Protein AF-M1EQW3-F1 (afdb_monomer_lite)

Organism: Mustela putorius furo (NCBI:txid9669)

Structure (mmCIF, N/CA/C/O backbone):
data_AF-M1EQW3-F1
#
_entry.id   AF-M1EQW3-F1
#
loop_
_atom_site.group_PDB
_atom_site.id
_atom_site.type_symbol
_atom_site.label_atom_id
_atom_site.label_alt_id
_atom_site.label_comp_id
_atom_site.label_asym_id
_atom_site.label_entity_id
_atom_site.label_seq_id
_atom_site.pdbx_PDB_ins_code
_atom_site.Cartn_x
_atom_site.Cartn_y
_atom_site.Cartn_z
_atom_site.occupancy
_atom_site.B_iso_or_equiv
_atom_site.auth_seq_id
_atom_site.auth_comp_id
_atom_site.auth_asym_id
_atom_site.auth_atom_id
_atom_site.pdbx_PDB_model_num
ATOM 1 N N . LEU A 1 1 ? 15.747 1.371 -20.538 1.00 64.62 1 LEU A N 1
ATOM 2 C CA . LEU A 1 1 ? 15.676 -0.054 -20.956 1.00 64.62 1 LEU A CA 1
ATOM 3 C C . LEU A 1 1 ? 14.254 -0.616 -20.922 1.00 64.62 1 LEU A C 1
ATOM 5 O O . LEU A 1 1 ? 13.810 -1.043 -21.973 1.00 64.62 1 LEU A O 1
ATOM 9 N N . ARG A 1 2 ? 13.499 -0.540 -19.810 1.00 63.91 2 ARG A N 1
ATOM 10 C CA . ARG A 1 2 ? 12.080 -0.981 -19.763 1.00 63.91 2 ARG A CA 1
ATOM 11 C C . ARG A 1 2 ? 11.178 -0.308 -20.812 1.00 63.91 2 ARG A C 1
ATOM 13 O O . ARG A 1 2 ? 10.372 -0.978 -21.433 1.00 63.91 2 ARG A O 1
ATOM 20 N N . ILE A 1 3 ? 11.371 0.989 -21.075 1.00 69.31 3 ILE A N 1
ATOM 21 C CA . ILE A 1 3 ? 10.629 1.734 -22.118 1.00 69.31 3 ILE A CA 1
ATOM 22 C C . ILE A 1 3 ? 10.919 1.191 -23.535 1.00 69.31 3 ILE A C 1
ATOM 24 O O . ILE A 1 3 ? 10.069 1.273 -24.409 1.00 69.31 3 ILE A O 1
ATOM 28 N N . LYS A 1 4 ? 12.105 0.605 -23.754 1.00 75.12 4 LYS A N 1
ATOM 29 C CA . LYS A 1 4 ? 12.559 0.090 -25.057 1.00 75.12 4 LYS A CA 1
ATOM 30 C C . LYS A 1 4 ? 12.295 -1.412 -25.244 1.00 75.12 4 LYS A C 1
ATOM 32 O O . LYS A 1 4 ? 12.018 -1.835 -26.354 1.00 75.12 4 LYS A O 1
ATOM 37 N N . HIS A 1 5 ? 12.401 -2.205 -24.176 1.00 74.69 5 HIS A N 1
ATOM 38 C CA . HIS A 1 5 ? 12.334 -3.676 -24.215 1.00 74.69 5 HIS A CA 1
ATOM 39 C C . HIS A 1 5 ? 11.091 -4.256 -23.511 1.00 74.69 5 HIS A C 1
ATOM 41 O O . HIS A 1 5 ? 10.927 -5.470 -23.440 1.00 74.69 5 HIS A O 1
ATOM 47 N N . GLY A 1 6 ? 10.205 -3.413 -22.969 1.00 75.69 6 GLY A N 1
ATOM 48 C CA . GLY A 1 6 ? 8.998 -3.856 -22.271 1.00 75.69 6 GLY A CA 1
ATOM 49 C C . GLY A 1 6 ? 9.307 -4.766 -21.078 1.00 75.69 6 GLY A C 1
ATOM 50 O O . GLY A 1 6 ? 10.152 -4.443 -20.241 1.00 75.69 6 GLY A O 1
ATOM 51 N N . ASN A 1 7 ? 8.616 -5.908 -21.021 1.00 79.69 7 ASN A N 1
ATOM 52 C CA . ASN A 1 7 ? 8.778 -6.943 -19.994 1.00 79.69 7 ASN A CA 1
ATOM 53 C C . ASN A 1 7 ? 9.798 -8.033 -20.383 1.00 79.69 7 ASN A C 1
ATOM 55 O O . ASN A 1 7 ? 9.806 -9.100 -19.767 1.00 79.69 7 ASN A O 1
ATOM 59 N N . ASP A 1 8 ? 10.656 -7.796 -21.380 1.00 86.19 8 ASP A N 1
ATOM 60 C CA . ASP A 1 8 ? 11.756 -8.705 -21.717 1.00 86.19 8 ASP A CA 1
ATOM 61 C C . ASP A 1 8 ? 12.896 -8.586 -20.691 1.00 86.19 8 ASP A C 1
ATOM 63 O O . ASP A 1 8 ? 13.953 -7.986 -20.908 1.00 86.19 8 ASP A O 1
ATOM 67 N N . TRP A 1 9 ? 12.651 -9.148 -19.509 1.00 83.75 9 TRP A N 1
ATOM 68 C CA . TRP A 1 9 ? 13.588 -9.110 -18.393 1.00 83.75 9 TRP A CA 1
ATOM 69 C C . TRP A 1 9 ? 14.885 -9.868 -18.683 1.00 83.75 9 TRP A C 1
ATOM 71 O O . TRP A 1 9 ? 15.897 -9.567 -18.053 1.00 83.75 9 TRP A O 1
ATOM 81 N N . ALA A 1 10 ? 14.878 -10.816 -19.626 1.00 86.81 10 ALA A N 1
ATOM 82 C CA . ALA A 1 10 ? 16.072 -11.545 -20.040 1.00 86.81 10 ALA A CA 1
ATOM 83 C C . ALA A 1 10 ? 17.046 -10.618 -20.774 1.00 86.81 10 ALA A C 1
ATOM 85 O O . ALA A 1 10 ? 18.195 -10.482 -20.349 1.00 86.81 10 ALA A O 1
ATOM 86 N N . THR A 1 11 ? 16.565 -9.895 -21.787 1.00 87.69 11 THR A N 1
ATOM 87 C CA . THR A 1 11 ? 17.376 -8.921 -22.533 1.00 87.69 11 THR A CA 1
ATOM 88 C C . THR A 1 11 ? 17.820 -7.758 -21.647 1.00 87.69 11 THR A C 1
ATOM 90 O O . THR A 1 11 ? 18.979 -7.343 -21.690 1.00 87.69 11 THR A O 1
ATOM 93 N N . ILE A 1 12 ? 16.929 -7.247 -20.788 1.00 83.94 12 ILE A N 1
ATOM 94 C CA . ILE A 1 12 ? 17.273 -6.160 -19.857 1.00 83.94 12 ILE A CA 1
ATOM 95 C C . ILE A 1 12 ? 18.303 -6.635 -18.820 1.00 83.94 12 ILE A C 1
ATOM 97 O O . ILE A 1 12 ? 19.223 -5.890 -18.493 1.00 83.94 12 ILE A O 1
ATOM 101 N N . GLY A 1 13 ? 18.172 -7.866 -18.319 1.00 86.94 13 GLY A N 1
ATOM 102 C CA . GLY A 1 13 ? 19.135 -8.493 -17.414 1.00 86.94 13 GLY A CA 1
ATOM 103 C C . GLY A 1 13 ? 20.520 -8.608 -18.034 1.00 86.94 13 GLY A C 1
ATOM 104 O O . GLY A 1 13 ? 21.484 -8.092 -17.467 1.00 86.94 13 GLY A O 1
ATOM 105 N N . ALA A 1 14 ? 20.601 -9.191 -19.232 1.00 89.44 14 ALA A N 1
ATOM 106 C CA . ALA A 1 14 ? 21.853 -9.329 -19.969 1.00 89.44 14 ALA A CA 1
ATOM 107 C C . ALA A 1 14 ? 22.534 -7.968 -20.201 1.00 89.44 14 ALA A C 1
ATOM 109 O O . ALA A 1 14 ? 23.719 -7.820 -19.913 1.00 89.44 14 ALA A O 1
ATOM 110 N N . ALA A 1 15 ? 21.773 -6.949 -20.617 1.00 87.44 15 ALA A N 1
ATOM 111 C CA . ALA A 1 15 ? 22.291 -5.596 -20.832 1.00 87.44 15 ALA A CA 1
ATOM 112 C C . ALA A 1 15 ? 22.787 -4.906 -19.544 1.00 87.44 15 ALA A C 1
ATOM 114 O O . ALA A 1 15 ? 23.649 -4.034 -19.608 1.00 87.44 15 ALA A O 1
ATOM 115 N N . LEU A 1 16 ? 22.243 -5.271 -18.377 1.00 84.25 16 LEU A N 1
ATOM 116 C CA . LEU A 1 16 ? 22.626 -4.725 -17.069 1.00 84.25 16 LEU A CA 1
ATOM 117 C C . LEU A 1 16 ? 23.675 -5.573 -16.332 1.00 84.25 16 LEU A C 1
ATOM 119 O O . LEU A 1 16 ? 24.049 -5.217 -15.213 1.00 84.25 16 LEU A O 1
ATOM 123 N N . GLY A 1 17 ? 24.106 -6.706 -16.899 1.00 89.38 17 GLY A N 1
ATOM 124 C CA . GLY A 1 17 ? 24.962 -7.673 -16.206 1.00 89.38 17 GLY A CA 1
ATOM 125 C C . GLY A 1 17 ? 24.294 -8.293 -14.970 1.00 89.38 17 GLY A C 1
ATOM 126 O O . GLY A 1 17 ? 24.962 -8.595 -13.985 1.00 89.38 17 GLY A O 1
ATOM 127 N N . ARG A 1 18 ? 22.962 -8.430 -14.977 1.00 88.88 18 ARG A N 1
ATOM 128 C CA . ARG A 1 18 ? 22.162 -8.969 -13.862 1.00 88.88 18 ARG A CA 1
ATOM 129 C C . ARG A 1 18 ? 21.231 -10.079 -14.337 1.00 88.88 18 ARG A C 1
ATOM 131 O O . ARG A 1 18 ? 20.887 -10.164 -15.510 1.00 88.88 18 ARG A O 1
ATOM 138 N N . SER A 1 19 ? 20.757 -10.916 -13.417 1.00 90.81 19 SER A N 1
ATOM 139 C CA . SER A 1 19 ? 19.742 -11.918 -13.756 1.00 90.81 19 SER A CA 1
ATOM 140 C C . SER A 1 19 ? 18.387 -11.270 -14.062 1.00 90.81 19 SER A C 1
ATOM 142 O O . SER A 1 19 ? 18.001 -10.269 -13.450 1.00 90.81 19 SER A O 1
ATOM 144 N N . ALA A 1 20 ? 17.623 -11.887 -14.967 1.00 85.38 20 ALA A N 1
ATOM 145 C CA . ALA A 1 20 ? 16.271 -11.448 -15.317 1.00 85.38 20 ALA A CA 1
ATOM 146 C C . ALA A 1 20 ? 15.350 -11.344 -14.089 1.00 85.38 20 ALA A C 1
ATOM 148 O O . ALA A 1 20 ? 14.582 -10.390 -13.954 1.00 85.38 20 ALA A O 1
ATOM 149 N N . SER A 1 21 ? 15.467 -12.297 -13.158 1.00 85.12 21 SER A N 1
ATOM 150 C CA . SER A 1 21 ? 14.725 -12.303 -11.896 1.00 85.12 21 SER A CA 1
ATOM 151 C C . SER A 1 21 ? 15.072 -11.101 -11.016 1.00 85.12 21 SER A C 1
ATOM 153 O O . SER A 1 21 ? 14.162 -10.432 -10.532 1.00 85.12 21 SER A O 1
ATOM 155 N N . SER A 1 22 ? 16.359 -10.766 -10.874 1.00 85.06 22 SER A N 1
ATOM 156 C CA . SER A 1 22 ? 16.807 -9.605 -10.095 1.00 85.06 22 SER A CA 1
ATOM 157 C C . SER A 1 22 ? 16.307 -8.289 -10.693 1.00 85.06 22 SER A C 1
ATOM 159 O O . SER A 1 22 ? 15.868 -7.405 -9.960 1.00 85.06 22 SER A O 1
ATOM 161 N N . VAL A 1 23 ? 16.317 -8.163 -12.025 1.00 83.00 23 VAL A N 1
ATOM 162 C CA . VAL A 1 23 ? 15.800 -6.969 -12.708 1.00 83.00 23 VAL A CA 1
ATOM 163 C C . VAL A 1 23 ? 14.290 -6.841 -12.529 1.00 83.00 23 VAL A C 1
ATOM 165 O O . VAL A 1 23 ? 13.822 -5.764 -12.161 1.00 83.00 23 VAL A O 1
ATOM 168 N N . LYS A 1 24 ? 13.528 -7.920 -12.744 1.00 80.75 24 LYS A N 1
ATOM 169 C CA . LYS A 1 24 ? 12.069 -7.928 -12.565 1.00 80.75 24 LYS A CA 1
ATOM 170 C C . LYS A 1 24 ? 11.683 -7.543 -11.137 1.00 80.75 24 LYS A C 1
ATOM 172 O O . LYS A 1 24 ? 10.812 -6.697 -10.945 1.00 80.75 24 LYS A O 1
ATOM 177 N N . ASP A 1 25 ? 12.357 -8.125 -10.149 1.00 80.38 25 ASP A N 1
ATOM 178 C CA . ASP A 1 25 ? 12.099 -7.857 -8.736 1.00 80.38 25 ASP A CA 1
ATOM 179 C C . ASP A 1 25 ? 12.438 -6.408 -8.365 1.00 80.38 25 ASP A C 1
ATOM 181 O O . ASP A 1 25 ? 11.604 -5.673 -7.834 1.00 80.38 25 ASP A O 1
ATOM 185 N N . ARG A 1 26 ? 13.615 -5.923 -8.782 1.00 74.94 26 ARG A N 1
ATOM 186 C CA . ARG A 1 26 ? 14.005 -4.520 -8.594 1.00 74.94 26 ARG A CA 1
ATOM 187 C C . ARG A 1 26 ? 13.002 -3.563 -9.234 1.00 74.94 26 ARG A C 1
ATOM 189 O O . ARG A 1 26 ? 12.689 -2.535 -8.646 1.00 74.94 26 ARG A O 1
ATOM 196 N N . CYS A 1 27 ? 12.486 -3.895 -10.414 1.00 71.62 27 CYS A N 1
ATOM 197 C CA . CYS A 1 27 ? 11.545 -3.056 -11.146 1.00 71.62 27 CYS A CA 1
ATOM 198 C C . CYS A 1 27 ? 10.143 -3.036 -10.516 1.00 71.62 27 CYS A C 1
ATOM 200 O O . CYS A 1 27 ? 9.485 -1.996 -10.526 1.00 71.62 27 CYS A O 1
ATOM 202 N N . ARG A 1 28 ? 9.706 -4.153 -9.917 1.00 68.94 28 ARG A N 1
ATOM 203 C CA . ARG A 1 28 ? 8.504 -4.213 -9.070 1.00 68.94 28 ARG A CA 1
ATOM 204 C C . ARG A 1 28 ? 8.653 -3.326 -7.832 1.00 68.94 28 ARG A C 1
ATOM 206 O O . ARG A 1 28 ? 7.707 -2.635 -7.466 1.00 68.94 28 ARG A O 1
ATOM 213 N N . LEU A 1 29 ? 9.827 -3.349 -7.200 1.00 65.75 29 LEU A N 1
ATOM 214 C CA . LEU A 1 29 ? 10.102 -2.625 -5.955 1.00 65.75 29 LEU A CA 1
ATOM 215 C C . LEU A 1 29 ? 10.377 -1.127 -6.163 1.00 65.75 29 LEU A C 1
ATOM 217 O O . LEU A 1 29 ? 10.037 -0.324 -5.299 1.00 65.75 29 LEU A O 1
ATOM 221 N N . MET A 1 30 ? 10.974 -0.745 -7.293 1.00 64.62 30 MET A N 1
ATOM 222 C CA . MET A 1 30 ? 11.277 0.642 -7.671 1.00 64.62 30 MET A CA 1
ATOM 223 C C . MET A 1 30 ? 10.240 1.188 -8.660 1.00 64.62 30 MET A C 1
ATOM 225 O O . MET A 1 30 ? 10.591 1.684 -9.729 1.00 64.62 30 MET A O 1
ATOM 229 N N . LYS A 1 31 ? 8.942 1.083 -8.345 1.00 62.84 31 LYS A N 1
ATOM 230 C CA . LYS A 1 31 ? 7.939 1.881 -9.064 1.00 62.84 31 LYS A CA 1
ATOM 231 C C . LYS A 1 31 ? 8.225 3.361 -8.766 1.00 62.84 31 LYS A C 1
ATOM 233 O O . LYS A 1 31 ? 7.849 3.856 -7.711 1.00 62.84 31 LYS A O 1
ATOM 238 N N . ASP A 1 32 ? 8.883 4.050 -9.702 1.00 55.31 32 ASP A N 1
ATOM 239 C CA . ASP A 1 32 ? 9.217 5.490 -9.640 1.00 55.31 32 ASP A CA 1
ATOM 240 C C . ASP A 1 32 ? 7.991 6.409 -9.456 1.00 55.31 32 ASP A C 1
ATOM 242 O O . ASP A 1 32 ? 8.132 7.596 -9.192 1.00 55.31 32 ASP A O 1
ATOM 246 N N . THR A 1 33 ? 6.777 5.870 -9.586 1.00 59.25 33 THR A N 1
ATOM 247 C CA . THR A 1 33 ? 5.505 6.582 -9.412 1.00 59.25 33 THR A CA 1
ATOM 248 C C . THR A 1 33 ? 4.954 6.514 -7.988 1.00 59.25 33 THR A C 1
ATOM 250 O O . THR A 1 33 ? 3.866 7.025 -7.737 1.00 59.25 33 THR A O 1
ATOM 253 N N . CYS A 1 34 ? 5.634 5.837 -7.058 1.00 70.94 34 CYS A N 1
ATOM 254 C CA . CYS A 1 34 ? 5.173 5.763 -5.677 1.00 70.94 34 CYS A CA 1
ATOM 255 C C . CYS A 1 34 ? 5.575 7.026 -4.911 1.00 70.94 34 CYS 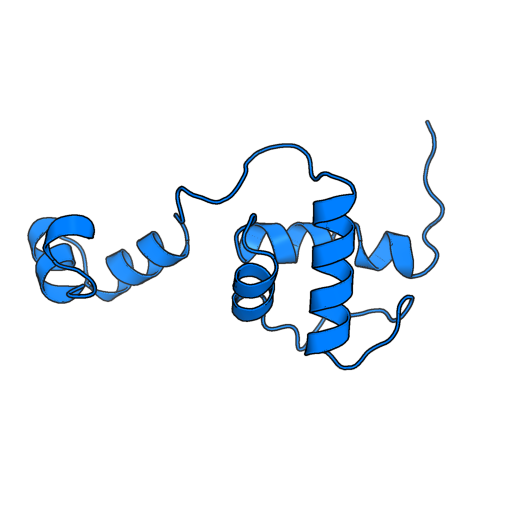A C 1
ATOM 257 O O . CYS A 1 34 ? 6.758 7.342 -4.782 1.00 70.94 34 CYS A O 1
ATOM 259 N N . ASN A 1 35 ? 4.587 7.704 -4.336 1.00 82.12 35 ASN A N 1
ATOM 260 C CA . ASN A 1 35 ? 4.791 8.879 -3.508 1.00 82.12 35 ASN A CA 1
ATOM 261 C C . ASN A 1 35 ? 5.718 8.553 -2.330 1.00 82.12 35 ASN A C 1
ATOM 263 O O . ASN A 1 35 ? 5.577 7.535 -1.635 1.00 82.12 35 ASN A O 1
ATOM 267 N N . THR A 1 36 ? 6.649 9.460 -2.059 1.00 81.25 36 THR A N 1
ATOM 268 C CA . THR A 1 36 ? 7.496 9.456 -0.863 1.00 81.25 36 THR A CA 1
ATOM 269 C C . THR A 1 36 ? 7.041 10.549 0.101 1.00 81.25 36 THR A C 1
ATOM 271 O O . THR A 1 36 ? 6.510 11.565 -0.330 1.00 81.25 36 THR A O 1
ATOM 274 N N . GLY A 1 37 ? 7.261 10.368 1.406 1.00 86.62 37 GLY A N 1
ATOM 275 C CA . GLY A 1 37 ? 6.868 11.350 2.426 1.00 86.62 37 GLY A CA 1
ATOM 276 C C . GLY A 1 37 ? 5.565 11.002 3.149 1.00 86.62 37 GLY A C 1
ATOM 277 O O . GLY A 1 37 ? 5.129 9.846 3.111 1.00 86.62 37 GLY A O 1
ATOM 278 N N . LYS A 1 38 ? 4.990 11.997 3.844 1.00 92.25 38 LYS A N 1
ATOM 279 C CA . LYS A 1 38 ? 3.801 11.845 4.704 1.00 92.25 38 LYS A CA 1
ATOM 280 C C . LYS A 1 38 ? 2.634 11.232 3.930 1.00 92.25 38 LYS A C 1
ATOM 282 O O . LYS A 1 38 ? 2.483 11.505 2.744 1.00 92.25 38 LYS A O 1
ATOM 287 N N . TRP A 1 39 ? 1.857 10.391 4.603 1.00 93.81 39 TRP A N 1
ATOM 288 C CA . TRP A 1 39 ? 0.594 9.880 4.076 1.00 93.81 39 TRP A CA 1
ATOM 289 C C . TRP A 1 39 ? -0.469 10.961 4.230 1.00 93.81 39 TRP A C 1
ATOM 291 O O . TRP A 1 39 ? -0.542 11.572 5.296 1.00 93.81 39 TRP A O 1
ATOM 301 N N . THR A 1 40 ? -1.245 11.212 3.180 1.00 93.56 40 THR A N 1
ATOM 302 C CA . THR A 1 40 ? -2.438 12.060 3.300 1.00 93.56 40 THR A CA 1
ATOM 303 C C . THR A 1 40 ? -3.599 11.253 3.874 1.00 93.56 40 THR A C 1
ATOM 305 O O . THR A 1 40 ? -3.596 10.021 3.804 1.00 93.56 40 THR A O 1
ATOM 308 N N . GLU A 1 41 ? -4.605 11.930 4.423 1.00 92.75 41 GLU A N 1
ATOM 309 C CA . GLU A 1 41 ? -5.801 11.267 4.957 1.00 92.75 41 GLU A CA 1
ATOM 310 C C . GLU A 1 41 ? -6.520 10.443 3.880 1.00 92.75 41 GLU A C 1
ATOM 312 O O . GLU A 1 41 ? -6.981 9.336 4.145 1.00 92.75 41 GLU A O 1
ATOM 317 N N . GLU A 1 42 ? -6.536 10.914 2.632 1.00 93.12 42 GLU A N 1
ATOM 318 C CA . GLU A 1 42 ? -7.131 10.186 1.510 1.00 93.12 42 GLU A CA 1
ATOM 319 C C . GLU A 1 42 ? -6.334 8.929 1.151 1.00 93.12 42 GLU A C 1
ATOM 321 O O . GLU A 1 42 ? -6.921 7.919 0.762 1.00 93.12 42 GLU A O 1
ATOM 326 N N . GLU A 1 43 ? -5.001 8.970 1.253 1.00 94.25 43 GLU A N 1
ATOM 327 C CA . GLU A 1 43 ? -4.175 7.774 1.066 1.00 94.25 43 GLU A CA 1
ATOM 328 C C . GLU A 1 43 ? -4.405 6.755 2.183 1.00 94.25 43 GLU A C 1
ATOM 330 O O . GLU A 1 43 ? -4.479 5.558 1.908 1.00 94.25 43 GLU A O 1
ATOM 335 N N . GLU A 1 44 ? -4.525 7.214 3.431 1.00 94.94 44 GLU A N 1
ATOM 336 C CA . GLU A 1 44 ? -4.822 6.351 4.576 1.00 94.94 44 GLU A CA 1
ATOM 337 C C . GLU A 1 44 ? -6.201 5.705 4.456 1.00 94.94 44 GLU A C 1
ATOM 339 O O . GLU A 1 44 ? -6.320 4.491 4.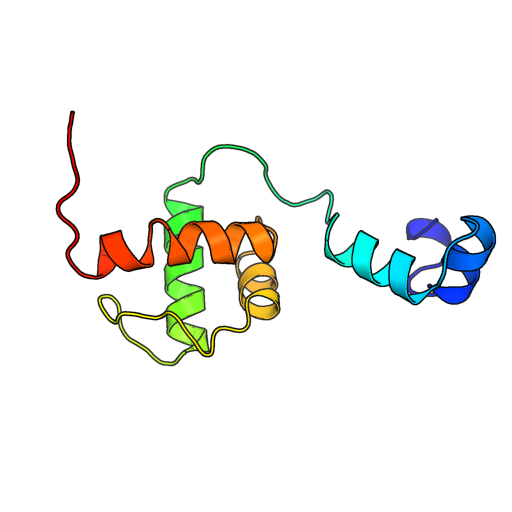628 1.00 94.94 44 GLU A O 1
ATOM 344 N N . LYS A 1 45 ? -7.218 6.495 4.095 1.00 94.31 45 LYS A N 1
ATOM 345 C CA . LYS A 1 45 ? -8.583 6.017 3.879 1.00 94.31 45 LYS A CA 1
ATOM 346 C C . LYS A 1 45 ? -8.636 4.961 2.777 1.00 94.31 45 LYS A C 1
ATOM 348 O O . LYS A 1 45 ? -9.129 3.865 3.023 1.00 94.31 45 LYS A O 1
ATOM 353 N N . ARG A 1 46 ? -8.040 5.235 1.608 1.00 96.00 46 ARG A N 1
ATOM 354 C CA . ARG A 1 46 ? -7.969 4.253 0.510 1.00 96.00 46 ARG A CA 1
ATOM 355 C C . ARG A 1 46 ? -7.234 2.981 0.915 1.00 96.00 46 ARG A C 1
ATOM 357 O O . ARG A 1 46 ? -7.653 1.891 0.543 1.00 96.00 46 ARG A O 1
ATOM 364 N N . LEU A 1 47 ? -6.128 3.099 1.654 1.00 96.38 47 LEU A N 1
ATOM 365 C CA . LEU A 1 47 ? -5.404 1.928 2.146 1.00 96.38 47 LEU A CA 1
ATOM 366 C C . LEU A 1 47 ? -6.297 1.070 3.052 1.00 96.38 47 LEU A C 1
ATOM 368 O O . LEU A 1 47 ? -6.285 -0.148 2.909 1.00 96.38 47 LEU A O 1
ATOM 372 N N . ALA A 1 48 ? -7.068 1.688 3.948 1.00 95.00 48 ALA A N 1
ATOM 373 C CA . ALA A 1 48 ? -7.979 0.969 4.829 1.00 95.00 48 ALA A CA 1
ATOM 374 C C . ALA A 1 48 ? -9.109 0.263 4.084 1.00 95.00 48 ALA A C 1
ATOM 376 O O . ALA A 1 48 ? -9.294 -0.938 4.273 1.00 95.00 48 ALA A O 1
ATOM 377 N N . GLU A 1 49 ? -9.804 0.983 3.204 1.00 94.94 49 GLU A N 1
ATOM 378 C CA . GLU A 1 49 ? -10.889 0.436 2.383 1.00 94.94 49 GLU A CA 1
ATOM 379 C C . GLU A 1 49 ? -10.409 -0.788 1.594 1.00 94.94 49 GLU A C 1
ATOM 381 O O . GLU A 1 49 ? -10.979 -1.870 1.704 1.00 94.94 49 GLU A O 1
ATOM 386 N N . VAL A 1 50 ? -9.282 -0.660 0.888 1.00 96.38 50 VAL A N 1
ATOM 387 C CA . VAL A 1 50 ? -8.724 -1.745 0.071 1.00 96.38 50 VAL A CA 1
ATOM 388 C C . VAL A 1 50 ? -8.311 -2.958 0.906 1.00 96.38 50 VAL A C 1
ATOM 390 O O . VAL A 1 50 ? -8.467 -4.090 0.445 1.00 96.38 50 VAL A O 1
ATOM 393 N N . VAL A 1 51 ? -7.743 -2.759 2.102 1.00 95.38 51 VAL A N 1
ATOM 394 C CA . VAL A 1 51 ? -7.368 -3.888 2.965 1.00 95.38 51 VAL A CA 1
ATOM 395 C C . VAL A 1 51 ? -8.619 -4.651 3.385 1.00 95.38 51 VAL A C 1
ATOM 397 O O . VAL A 1 51 ? -8.667 -5.855 3.152 1.00 95.38 51 VAL A O 1
ATOM 400 N N . HIS A 1 52 ? -9.630 -3.955 3.904 1.00 94.19 52 HIS A N 1
ATOM 401 C CA . HIS A 1 52 ? -10.888 -4.558 4.343 1.00 94.19 52 HIS A CA 1
ATOM 402 C C . HIS A 1 52 ? -11.643 -5.257 3.208 1.00 94.19 52 HIS A C 1
ATOM 404 O O . HIS A 1 52 ? -12.087 -6.391 3.380 1.00 94.19 52 HIS A O 1
ATOM 410 N N . GLU A 1 53 ? -11.701 -4.654 2.017 1.00 94.25 53 GLU A N 1
ATOM 411 C CA . GLU A 1 53 ? -12.274 -5.289 0.824 1.00 94.25 53 GLU A CA 1
ATOM 412 C C . GLU A 1 53 ? -11.560 -6.600 0.467 1.00 94.25 53 GLU A C 1
ATOM 414 O O . GLU A 1 53 ? -12.202 -7.617 0.203 1.00 94.25 53 GLU A O 1
ATOM 419 N N . LEU A 1 54 ? -10.223 -6.594 0.451 1.00 94.38 54 LEU A N 1
ATOM 420 C CA . LEU A 1 54 ? -9.432 -7.762 0.057 1.00 94.38 54 LEU A CA 1
ATOM 421 C C . LEU A 1 54 ? -9.422 -8.866 1.115 1.00 94.38 54 LEU A C 1
ATOM 423 O O . LEU A 1 54 ? -9.239 -10.029 0.757 1.00 94.38 54 LEU A O 1
ATOM 427 N N . THR A 1 55 ? -9.597 -8.525 2.392 1.00 93.88 55 THR A N 1
ATOM 428 C CA . THR A 1 55 ? -9.682 -9.506 3.482 1.00 93.88 55 THR A CA 1
ATOM 429 C C . THR A 1 55 ? -11.103 -9.865 3.882 1.00 93.88 55 THR A C 1
ATOM 431 O O . THR A 1 55 ? -11.266 -10.767 4.697 1.00 93.88 55 THR A O 1
ATOM 434 N N . SER A 1 56 ? -12.116 -9.219 3.293 1.00 93.69 56 SER A N 1
ATOM 435 C CA . SER A 1 56 ? -13.527 -9.385 3.669 1.00 93.69 56 SER A CA 1
ATOM 436 C C . SER A 1 56 ? -13.755 -9.174 5.173 1.00 93.69 56 SER A C 1
ATOM 438 O O . SER A 1 56 ? -14.411 -9.980 5.826 1.00 93.69 56 SER A O 1
ATOM 440 N N . THR A 1 57 ? -13.166 -8.110 5.721 1.00 91.69 57 THR A N 1
ATOM 441 C CA . THR A 1 57 ? -13.281 -7.717 7.137 1.00 91.69 57 THR A CA 1
ATOM 442 C C . THR A 1 57 ? -13.895 -6.328 7.265 1.00 91.69 57 THR A C 1
ATOM 444 O O . THR A 1 57 ? -13.951 -5.584 6.286 1.00 91.69 57 THR A O 1
ATOM 447 N N . GLU A 1 58 ? -14.325 -5.951 8.465 1.00 88.56 58 GLU A N 1
ATOM 448 C CA . GLU A 1 58 ? -14.960 -4.659 8.735 1.00 88.56 58 GLU A CA 1
ATOM 449 C C . GLU A 1 58 ? -14.004 -3.678 9.438 1.00 88.56 58 GLU A C 1
ATOM 451 O O . GLU A 1 58 ? -13.049 -4.102 10.099 1.00 88.56 58 GLU A O 1
ATOM 456 N N . PRO A 1 59 ? -14.232 -2.352 9.324 1.00 83.94 59 PRO A N 1
ATOM 457 C CA . PRO A 1 59 ? -13.468 -1.360 10.074 1.00 83.94 59 PRO A CA 1
ATOM 458 C C . PRO A 1 59 ? -13.482 -1.657 11.578 1.00 83.94 59 PRO A C 1
ATOM 460 O O . PRO A 1 59 ? -14.541 -1.775 12.189 1.00 83.94 59 PRO A O 1
ATOM 463 N N . GLY A 1 60 ? -12.294 -1.753 12.176 1.00 81.88 60 GLY A N 1
ATOM 464 C CA . GLY A 1 60 ? -12.111 -2.135 13.582 1.00 81.88 60 GLY A CA 1
ATOM 465 C C . GLY A 1 60 ? -11.611 -3.568 13.781 1.00 81.88 60 GLY A C 1
ATOM 466 O O . GLY A 1 60 ? -11.020 -3.854 14.826 1.00 81.88 60 GLY A O 1
ATOM 467 N N . ASP A 1 61 ? -11.739 -4.435 12.773 1.00 86.38 61 ASP A N 1
ATOM 468 C CA . ASP A 1 61 ? -11.119 -5.758 12.797 1.00 86.38 61 ASP A CA 1
ATOM 469 C C . ASP A 1 61 ? -9.591 -5.664 12.729 1.00 86.38 61 ASP A C 1
ATOM 471 O O . ASP A 1 61 ? -9.009 -4.901 11.953 1.00 86.38 61 ASP A O 1
ATOM 475 N N . ILE A 1 62 ? -8.920 -6.513 13.508 1.00 87.81 62 ILE A N 1
ATOM 476 C CA . ILE A 1 62 ? -7.459 -6.597 13.525 1.00 87.81 62 ILE A CA 1
ATOM 477 C C . ILE A 1 62 ? -6.994 -7.464 12.351 1.00 87.81 62 ILE A C 1
ATOM 479 O O . ILE A 1 62 ? -6.964 -8.694 12.427 1.00 87.81 62 ILE A O 1
ATOM 483 N N . VAL A 1 63 ? -6.547 -6.822 11.273 1.00 90.50 63 VAL A N 1
ATOM 484 C CA . VAL A 1 63 ? -6.061 -7.506 10.068 1.00 90.50 63 VAL A CA 1
ATOM 485 C C . VAL A 1 63 ? -4.535 -7.507 10.047 1.00 90.50 63 VAL A C 1
ATOM 487 O O . VAL A 1 63 ? -3.899 -6.499 9.737 1.00 90.50 63 VAL A O 1
ATOM 490 N N . THR A 1 64 ? -3.915 -8.649 10.353 1.00 88.94 64 THR A N 1
ATOM 491 C CA . THR A 1 64 ? -2.440 -8.781 10.370 1.00 88.94 64 THR A CA 1
ATOM 492 C C . THR A 1 64 ? -1.886 -9.825 9.405 1.00 88.94 64 THR A C 1
AT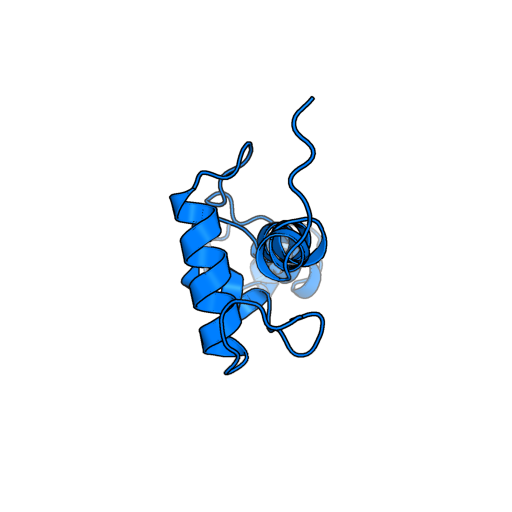OM 494 O O . THR A 1 64 ? -0.712 -9.748 9.039 1.00 88.94 64 THR A O 1
ATOM 497 N N . GLN A 1 65 ? -2.708 -10.782 8.972 1.00 87.88 65 GLN A N 1
ATOM 498 C CA . GLN A 1 65 ? -2.322 -11.907 8.116 1.00 87.88 65 GLN A CA 1
ATOM 499 C C . GLN A 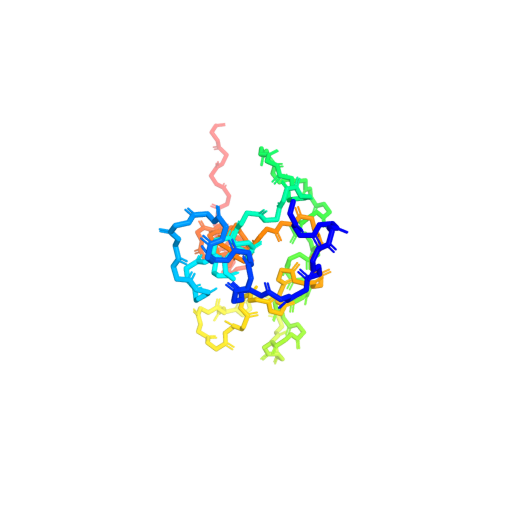1 65 ? -3.274 -12.022 6.921 1.00 87.88 65 GLN A C 1
ATOM 501 O O . GLN A 1 65 ? -4.330 -11.399 6.902 1.00 87.88 65 GLN A O 1
ATOM 506 N N . GLY A 1 66 ? -2.889 -12.798 5.903 1.00 87.50 66 GLY A N 1
ATOM 507 C CA . GLY A 1 66 ? -3.740 -13.061 4.733 1.00 87.50 66 GLY A CA 1
ATOM 508 C C . GLY A 1 66 ? -3.864 -11.903 3.732 1.00 87.50 66 GLY A C 1
ATOM 509 O O . GLY A 1 66 ? -4.534 -12.046 2.716 1.00 87.50 66 GLY A O 1
ATOM 510 N N . VAL A 1 67 ? -3.189 -10.774 3.968 1.00 92.88 67 VAL A N 1
ATOM 511 C CA . VAL A 1 67 ? -3.240 -9.604 3.079 1.00 92.88 67 VAL A CA 1
ATOM 512 C C . VAL A 1 67 ? -2.246 -9.746 1.924 1.00 92.88 67 VAL A C 1
ATOM 514 O O . VAL A 1 67 ? -1.030 -9.809 2.133 1.00 92.88 67 VAL A O 1
ATOM 517 N N . SER A 1 68 ? -2.744 -9.708 0.685 1.00 94.50 68 SER A N 1
ATOM 518 C CA . SER A 1 68 ? -1.900 -9.577 -0.509 1.00 94.50 68 SER A CA 1
ATOM 519 C C . SER A 1 68 ? -1.491 -8.117 -0.721 1.00 94.50 68 SER A C 1
ATOM 521 O O . SER A 1 68 ? -2.162 -7.349 -1.410 1.00 94.50 68 SER A O 1
ATOM 523 N N . TRP A 1 69 ? -0.359 -7.717 -0.140 1.00 93.25 69 TRP A N 1
ATOM 524 C CA . TRP A 1 69 ? 0.126 -6.332 -0.202 1.00 93.25 69 TRP A CA 1
ATOM 525 C C . TRP A 1 69 ? 0.425 -5.838 -1.623 1.00 93.25 69 TRP A C 1
ATOM 527 O O . TRP A 1 69 ? 0.345 -4.639 -1.889 1.00 93.25 69 TRP A O 1
ATOM 537 N N . ALA A 1 70 ? 0.760 -6.747 -2.540 1.00 91.25 70 ALA A N 1
ATOM 538 C CA . ALA A 1 70 ? 0.921 -6.429 -3.953 1.00 91.25 70 ALA A CA 1
ATOM 539 C C . ALA A 1 70 ? -0.400 -5.957 -4.580 1.00 91.25 70 ALA A C 1
ATOM 541 O O . ALA A 1 70 ? -0.419 -4.926 -5.249 1.00 91.25 70 ALA A O 1
ATOM 542 N N . ALA A 1 71 ? -1.500 -6.672 -4.313 1.00 93.19 71 ALA A N 1
ATOM 543 C CA .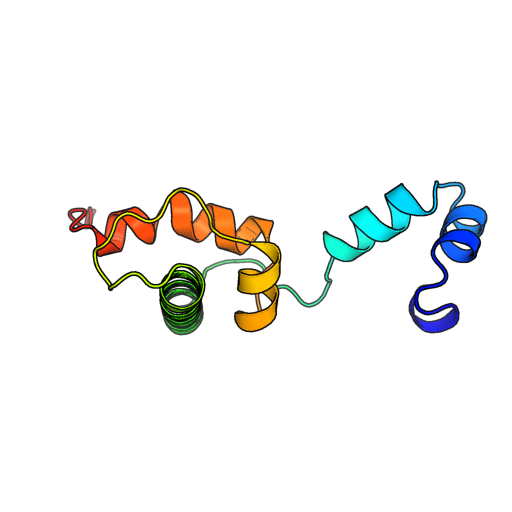 ALA A 1 71 ? -2.834 -6.294 -4.777 1.00 93.19 71 ALA A CA 1
ATOM 544 C C . ALA A 1 71 ? -3.321 -5.009 -4.093 1.00 93.19 71 ALA A C 1
ATOM 546 O O . ALA A 1 71 ? -3.888 -4.139 -4.751 1.00 93.19 71 ALA A O 1
ATOM 547 N N . VAL A 1 72 ? -3.029 -4.846 -2.795 1.00 95.12 72 VAL A N 1
ATOM 548 C CA . VAL A 1 72 ? -3.319 -3.600 -2.067 1.00 95.12 72 VAL A CA 1
ATOM 549 C C . VAL A 1 72 ? -2.638 -2.412 -2.744 1.00 95.12 72 VAL A C 1
ATOM 551 O O . VAL A 1 72 ? -3.293 -1.428 -3.068 1.00 95.12 72 VAL A O 1
ATOM 554 N N . ALA A 1 73 ? -1.332 -2.500 -3.001 1.00 92.12 73 ALA A N 1
ATOM 555 C CA . ALA A 1 73 ? -0.575 -1.416 -3.622 1.00 92.12 73 ALA A CA 1
ATOM 556 C C . ALA A 1 73 ? -1.040 -1.096 -5.048 1.00 92.12 73 ALA A C 1
ATOM 558 O O . ALA A 1 73 ? -0.985 0.058 -5.467 1.00 92.12 73 ALA A O 1
ATOM 559 N N . GLU A 1 74 ? -1.508 -2.098 -5.794 1.00 90.75 74 GLU A N 1
ATOM 560 C CA . GLU A 1 74 ? -2.092 -1.888 -7.118 1.00 90.75 74 GLU A CA 1
ATOM 561 C C . GLU A 1 74 ? -3.375 -1.055 -7.054 1.00 90.75 74 GLU A C 1
ATOM 563 O O . GLU A 1 74 ? -3.504 -0.107 -7.827 1.00 90.75 74 GLU A O 1
ATOM 568 N N . ARG A 1 75 ? -4.272 -1.333 -6.096 1.00 93.31 75 ARG A N 1
ATOM 569 C CA . ARG A 1 75 ? -5.503 -0.545 -5.918 1.00 93.31 75 ARG A CA 1
ATOM 570 C C . ARG A 1 75 ? -5.264 0.817 -5.270 1.00 93.31 75 ARG A C 1
ATOM 572 O O . ARG A 1 75 ? -5.909 1.788 -5.647 1.00 93.31 75 ARG A O 1
ATOM 579 N N . VAL A 1 76 ? -4.331 0.910 -4.319 1.00 92.44 76 VAL A N 1
ATOM 580 C CA . VAL A 1 76 ? -3.947 2.190 -3.697 1.00 92.44 76 VAL A CA 1
ATOM 581 C C . VAL A 1 76 ? -3.307 3.118 -4.732 1.00 92.44 76 VAL A C 1
ATOM 583 O O . VAL A 1 76 ? -3.516 4.329 -4.684 1.00 92.44 76 VAL A O 1
ATOM 586 N N . GLY A 1 77 ? -2.524 2.569 -5.667 1.00 89.44 77 GLY A N 1
ATOM 587 C CA . GLY A 1 77 ? -1.971 3.264 -6.833 1.00 89.44 77 GLY A CA 1
ATOM 588 C C . GLY A 1 77 ? -0.830 4.244 -6.534 1.00 89.44 77 GLY A C 1
ATOM 589 O O . GLY A 1 77 ? 0.089 4.377 -7.340 1.00 89.44 77 GLY A O 1
ATOM 590 N N . THR A 1 78 ? -0.836 4.893 -5.366 1.00 89.81 78 THR A N 1
ATOM 591 C CA . THR A 1 78 ? 0.125 5.948 -4.998 1.00 89.81 78 THR A CA 1
ATOM 592 C C . THR A 1 78 ? 1.301 5.450 -4.166 1.00 89.81 78 THR A C 1
ATOM 594 O O . THR A 1 78 ? 2.286 6.168 -4.006 1.00 89.81 78 THR A O 1
ATOM 597 N N . ARG A 1 79 ? 1.240 4.232 -3.617 1.00 91.19 79 ARG A N 1
ATOM 598 C CA . ARG A 1 79 ? 2.240 3.695 -2.680 1.00 91.19 79 ARG A CA 1
ATOM 599 C C . ARG A 1 79 ? 2.632 2.271 -3.049 1.00 91.19 79 ARG A C 1
ATOM 601 O O . ARG A 1 79 ? 1.848 1.513 -3.606 1.00 91.19 79 ARG A O 1
ATOM 608 N N . SER A 1 80 ? 3.877 1.916 -2.751 1.00 90.19 80 SER A N 1
ATOM 609 C CA . SER A 1 80 ? 4.404 0.572 -2.987 1.00 90.19 80 SER A CA 1
ATOM 610 C C . SER A 1 80 ? 3.873 -0.431 -1.963 1.00 90.19 80 SER A C 1
ATOM 612 O O . SER A 1 80 ? 3.503 -0.072 -0.846 1.00 90.19 80 SER A O 1
ATOM 614 N N . GLU A 1 81 ? 3.952 -1.714 -2.310 1.00 91.88 81 GLU A N 1
ATOM 615 C CA . GLU A 1 81 ? 3.625 -2.849 -1.437 1.00 91.88 81 GLU A CA 1
ATOM 616 C C . GLU A 1 81 ? 4.236 -2.717 -0.034 1.00 91.88 81 GLU A C 1
ATOM 618 O O . GLU A 1 81 ? 3.554 -2.846 0.984 1.00 91.88 81 GLU A O 1
ATOM 623 N N . LYS A 1 82 ? 5.531 -2.389 0.020 1.00 89.81 82 LYS A N 1
ATOM 624 C CA . LYS A 1 82 ? 6.268 -2.217 1.274 1.00 89.81 82 LYS A CA 1
ATOM 625 C C . LYS A 1 82 ? 5.727 -1.046 2.098 1.00 89.81 82 LYS A C 1
ATOM 627 O O . LYS A 1 82 ? 5.648 -1.150 3.321 1.00 89.81 82 LYS A O 1
ATOM 632 N N . GLN A 1 83 ? 5.377 0.062 1.444 1.00 92.25 83 GLN A N 1
ATOM 633 C CA . GLN A 1 83 ? 4.820 1.240 2.109 1.00 92.25 83 GLN A CA 1
ATOM 634 C C . GLN A 1 83 ? 3.428 0.942 2.671 1.00 92.25 83 GLN A C 1
ATOM 636 O O . GLN A 1 83 ? 3.205 1.217 3.848 1.00 92.25 83 GLN A O 1
ATOM 641 N N . CYS A 1 84 ? 2.539 0.336 1.875 1.00 94.44 84 CYS A N 1
ATOM 642 C CA . CYS A 1 84 ? 1.198 -0.070 2.303 1.00 94.44 84 CYS A CA 1
ATOM 643 C C . CYS A 1 84 ? 1.262 -1.007 3.514 1.00 94.44 84 CYS A C 1
ATOM 645 O O . CYS A 1 84 ? 0.659 -0.713 4.545 1.00 94.44 84 CYS A O 1
ATOM 647 N N . ARG A 1 85 ? 2.075 -2.071 3.435 1.00 94.56 85 ARG A N 1
ATOM 648 C CA . ARG A 1 85 ? 2.260 -3.024 4.539 1.00 94.56 85 ARG A CA 1
ATOM 649 C C . ARG A 1 85 ? 2.736 -2.344 5.817 1.00 94.56 85 ARG A C 1
ATOM 651 O O . ARG A 1 85 ? 2.180 -2.574 6.885 1.00 94.56 85 ARG A O 1
ATOM 658 N N . SER A 1 86 ? 3.784 -1.526 5.707 1.00 93.25 86 SER A N 1
ATOM 659 C CA . SER A 1 86 ? 4.368 -0.840 6.861 1.00 93.25 86 SER A CA 1
ATOM 660 C C . SER A 1 86 ? 3.369 0.127 7.496 1.00 93.25 86 SER A C 1
ATOM 662 O O . SER A 1 86 ? 3.198 0.118 8.711 1.00 93.25 86 SER A O 1
ATOM 664 N N . LYS A 1 87 ? 2.666 0.929 6.686 1.00 94.88 87 LYS A N 1
ATOM 665 C CA . LYS A 1 87 ? 1.675 1.890 7.183 1.00 94.88 87 LYS A CA 1
ATOM 666 C C . LYS A 1 87 ? 0.498 1.199 7.867 1.00 94.88 87 LYS A C 1
ATOM 668 O O . LYS A 1 87 ? 0.048 1.673 8.908 1.00 94.88 87 LYS A O 1
ATOM 673 N N . TRP A 1 88 ? 0.023 0.087 7.308 1.00 95.38 88 TRP A N 1
ATOM 674 C CA . TRP A 1 88 ? -1.072 -0.674 7.894 1.00 95.38 88 TRP A CA 1
ATOM 675 C C . TRP A 1 88 ? -0.684 -1.291 9.237 1.00 95.38 88 TRP A C 1
ATOM 677 O O . TRP A 1 88 ? -1.273 -0.956 10.261 1.00 95.38 88 TRP A O 1
ATOM 687 N N . LEU A 1 89 ? 0.348 -2.140 9.244 1.00 92.12 89 LEU A N 1
ATOM 688 C CA . LEU A 1 89 ? 0.707 -2.941 10.417 1.00 92.12 89 LEU A CA 1
ATOM 689 C C . LEU A 1 89 ? 1.251 -2.101 11.577 1.00 92.12 89 LEU A C 1
ATOM 691 O O . LEU A 1 89 ? 1.036 -2.465 12.727 1.00 92.12 89 LEU A O 1
ATOM 695 N N . ASN A 1 90 ? 1.931 -0.988 11.287 1.00 90.38 90 ASN A N 1
ATOM 696 C CA . ASN A 1 90 ? 2.551 -0.162 12.325 1.00 90.38 90 ASN A CA 1
ATOM 697 C C . ASN A 1 90 ? 1.661 0.991 12.808 1.00 90.38 90 ASN A C 1
ATOM 699 O O . ASN A 1 90 ? 2.008 1.633 13.795 1.00 90.38 90 ASN A O 1
ATOM 703 N N . TYR A 1 91 ? 0.575 1.320 12.098 1.00 89.44 91 TYR A N 1
ATOM 704 C CA . TYR A 1 91 ? -0.231 2.497 12.431 1.00 89.44 91 TYR A CA 1
ATOM 705 C C . TYR A 1 91 ? -1.730 2.290 12.214 1.00 89.44 91 TYR A C 1
ATOM 707 O O . TYR A 1 91 ? -2.476 2.321 13.185 1.00 89.44 91 TYR A O 1
ATOM 715 N N . LEU A 1 92 ? -2.195 2.071 10.977 1.00 88.12 92 LEU A N 1
ATOM 716 C CA . LEU A 1 92 ? -3.642 2.113 10.694 1.00 88.12 92 LEU A CA 1
ATOM 717 C C . LEU A 1 92 ? -4.436 0.973 11.333 1.00 88.12 92 LEU A C 1
ATOM 719 O O . LEU A 1 92 ? -5.549 1.216 11.788 1.00 88.12 92 LEU A O 1
ATOM 723 N N . ASN A 1 93 ? -3.869 -0.232 11.400 1.00 85.62 93 ASN A N 1
ATOM 724 C CA . ASN A 1 93 ? -4.524 -1.378 12.032 1.00 85.62 93 ASN A CA 1
ATOM 725 C C . ASN A 1 93 ? -4.789 -1.105 13.522 1.00 85.62 93 ASN A C 1
ATOM 727 O O . ASN A 1 93 ? -5.882 -1.340 14.020 1.00 85.62 93 ASN A O 1
ATOM 731 N N . TRP A 1 94 ? -3.806 -0.518 14.212 1.00 84.31 94 TRP A N 1
ATOM 732 C CA . TRP A 1 94 ? -3.932 -0.109 15.612 1.00 84.31 94 TRP A CA 1
ATOM 733 C C . TRP A 1 94 ? -4.879 1.085 15.796 1.00 84.31 94 TRP A C 1
ATOM 735 O O . TRP A 1 94 ? -5.718 1.076 16.696 1.00 84.31 94 TRP A O 1
ATOM 745 N N . LYS A 1 95 ? -4.765 2.104 14.934 1.00 82.88 95 LYS A N 1
ATOM 746 C CA . LYS A 1 95 ? -5.625 3.296 14.970 1.00 82.88 95 LYS A CA 1
ATOM 747 C C . LYS A 1 95 ? -7.105 2.923 14.848 1.00 82.88 95 LYS A C 1
ATOM 749 O O . LYS A 1 95 ? -7.930 3.500 15.544 1.00 82.88 95 LYS A O 1
ATOM 754 N N . GLN A 1 96 ? -7.438 1.955 13.992 1.00 80.19 96 GLN A N 1
ATOM 755 C CA . GLN A 1 96 ? -8.820 1.506 13.803 1.00 80.19 96 GLN A CA 1
ATOM 756 C C . GLN A 1 96 ? -9.306 0.543 14.884 1.00 80.19 96 GLN A C 1
ATOM 758 O O . GLN A 1 96 ? -10.469 0.613 15.262 1.00 80.19 96 GLN A O 1
ATOM 763 N N . SER A 1 97 ? -8.436 -0.299 15.446 1.00 76.75 97 SER A N 1
ATOM 764 C CA . SER A 1 97 ? -8.807 -1.237 16.514 1.00 76.75 97 SER A CA 1
ATOM 765 C C . SER A 1 97 ? -8.988 -0.574 17.895 1.00 76.75 97 SER A C 1
ATOM 767 O O . SER A 1 97 ? -8.894 -1.251 18.916 1.00 76.75 97 SER A O 1
ATOM 769 N N . GLY A 1 98 ? -9.184 0.750 17.957 1.00 68.00 98 GLY A N 1
ATOM 770 C CA . GLY A 1 98 ? -9.426 1.490 19.202 1.00 68.00 98 GLY A CA 1
ATOM 771 C C . GLY A 1 98 ? -8.170 1.955 19.947 1.00 68.00 98 GLY A C 1
ATOM 772 O O . GLY A 1 98 ? -8.225 2.204 21.150 1.00 68.00 98 GLY A O 1
ATOM 773 N N . GLY A 1 99 ? -7.029 2.072 19.264 1.00 66.69 99 GLY A N 1
ATOM 774 C CA . GLY A 1 99 ? -5.823 2.654 19.840 1.00 66.69 99 GLY A CA 1
ATOM 775 C C . GLY A 1 99 ? -6.015 4.101 20.288 1.00 66.69 99 GLY A C 1
ATOM 776 O O . GLY A 1 99 ? -6.335 4.954 19.466 1.00 66.69 99 GLY A O 1
ATOM 777 N N . THR A 1 100 ? -5.787 4.400 21.571 1.00 58.00 100 THR A N 1
ATOM 778 C CA . THR A 1 100 ? -5.829 5.774 22.089 1.00 58.00 100 THR A CA 1
ATOM 779 C C . THR A 1 100 ? -4.806 6.634 21.348 1.00 58.00 100 THR A C 1
ATOM 781 O O . THR A 1 100 ? -3.601 6.374 21.420 1.00 58.00 100 THR A O 1
ATOM 784 N N . GLU A 1 101 ? -5.276 7.650 20.623 1.00 58.81 101 GLU A N 1
ATOM 785 C CA . GLU A 1 101 ? -4.404 8.593 19.930 1.00 58.81 101 GLU A CA 1
ATOM 786 C C . GLU A 1 101 ? -3.582 9.357 20.980 1.00 58.81 101 GLU A C 1
ATOM 788 O O . GLU A 1 101 ? -4.125 10.085 21.810 1.00 58.81 101 GLU A O 1
ATOM 793 N N . TRP A 1 102 ? -2.264 9.140 21.001 1.00 56.88 102 TRP A N 1
ATOM 794 C CA . TRP A 1 102 ? -1.363 9.872 21.890 1.00 56.88 102 TRP A CA 1
ATOM 795 C C . TRP A 1 102 ? -1.178 11.290 21.346 1.00 56.88 102 TRP A C 1
ATOM 797 O O . TRP A 1 102 ? -0.301 11.549 20.518 1.00 56.88 102 TRP A O 1
ATOM 807 N N . THR A 1 103 ? -2.014 12.215 21.806 1.00 58.16 103 THR A N 1
ATOM 808 C CA . THR A 1 103 ? -1.794 13.652 21.634 1.00 58.16 103 THR A CA 1
ATOM 809 C C . THR A 1 103 ? -0.686 14.092 22.591 1.00 58.16 103 THR A C 1
ATOM 811 O O . THR A 1 103 ? -0.822 13.919 23.802 1.00 58.16 103 THR A O 1
ATOM 814 N N . LYS A 1 104 ? 0.427 14.597 22.044 1.00 44.84 104 LYS A N 1
ATOM 815 C CA . LYS A 1 104 ? 1.495 15.241 22.827 1.00 44.84 104 LYS A CA 1
ATOM 816 C C . LY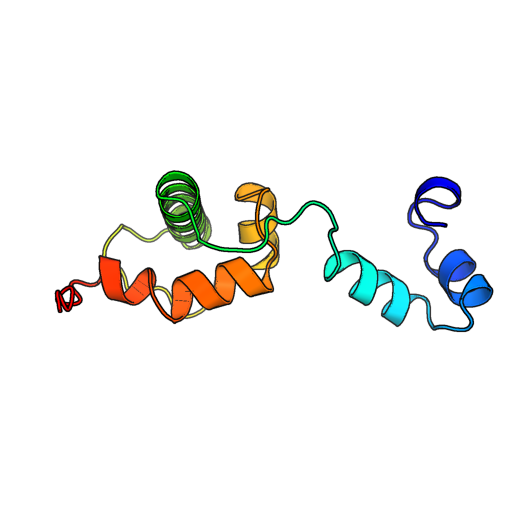S A 1 104 ? 1.053 16.589 23.373 1.00 44.84 104 LYS A C 1
ATOM 818 O O . LYS A 1 104 ? 0.333 17.294 22.633 1.00 44.84 104 LYS A O 1
#

Foldseek 3Di:
DCVVCPLPLPVVQVVVVHHSVVSVVVCLQPPVQADDDDDDPVLLVLLVVLQCVQVVHDQLDQDLDPGPLCSSCVSSVRHHSVRSNCCCVVPSSCVRNPNDPDDD

InterPro domains:
  IPR001005 SANT/Myb domain [PF00249] (37-92)
  IPR001005 SANT/Myb domain [PS50090] (31-92)
  IPR001005 SANT/Myb domain [SM00717] (1-33)
  IPR001005 SANT/Myb domain [SM00717] (35-94)
  IPR001005 SANT/Myb domain [cd00167] (38-92)
  IPR009057 Homedomain-like superfamily [SSF46689] (34-97)
  IPR017930 Myb domain [PS51294] (31-96)
  IPR051651 DMTF1 DNA-binding transcriptional regulators [PTHR46380] (1-103)

Sequence (104 aa):
LRIKHGNDWATIGAALGRSASSVKDRCRLMKDTCNTGKWTEEEEKRLAEVVHELTSTEPGDIVTQGVSWAAVAERVGTRSEKQCRSKWLNYLNWKQSGGTEWTK

pLDDT: mean 84.4, std 11.46, range [44.84, 96.38]

Secondary structure (DSSP, 8-state):
-HHHHTT-HHHHHHHHTS-HHHHHHHHHH--TTS--SPPPHHHHHHHHHHHHHHHT--TT----SS--HHHHHHHH-SS-HHHHHHHIIIIIHHHHTT------

Radius of gyration: 17.04 Å; chains: 1; bounding box: 40×28×48 Å